Protein AF-A0A258LK63-F1 (afdb_monomer)

Secondary structure (DSSP, 8-state):
-HHHHHHHHHHHHHHHHHHHHHHHHHHHHHHTTS-HHHHHHHHHHHHHHHHHHHHHHHHHHTT-

Radius of gyration: 14.72 Å; Cα contacts (8 Å, |Δi|>4): 45; chains: 1; bounding box: 31×14×42 Å

Structure (mmCIF, N/CA/C/O backbone):
data_AF-A0A258LK63-F1
#
_entry.id   AF-A0A258LK63-F1
#
loop_
_atom_site.group_PDB
_atom_site.id
_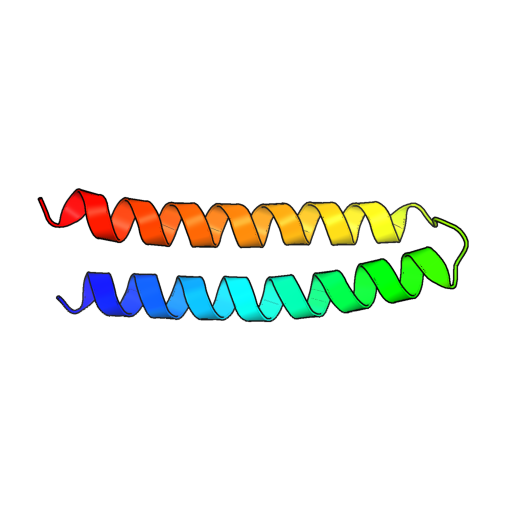atom_site.type_symbol
_atom_site.label_atom_id
_atom_site.label_alt_id
_atom_site.label_comp_id
_atom_site.label_asym_id
_atom_site.label_entity_id
_atom_site.label_seq_id
_atom_site.pdbx_PDB_ins_code
_atom_site.Cartn_x
_atom_site.Cartn_y
_atom_site.Cartn_z
_atom_site.occupancy
_atom_site.B_iso_or_equiv
_atom_site.auth_seq_id
_atom_site.auth_comp_id
_atom_site.auth_asym_id
_atom_site.auth_atom_id
_atom_site.pdbx_PDB_model_num
ATOM 1 N N . MET A 1 1 ? -17.751 -1.807 19.489 1.00 62.62 1 MET A N 1
ATOM 2 C CA . MET A 1 1 ? -16.750 -2.851 19.146 1.00 62.62 1 MET A CA 1
ATOM 3 C C . MET A 1 1 ? -16.799 -3.259 17.673 1.00 62.62 1 MET A C 1
ATOM 5 O O . MET A 1 1 ? -15.762 -3.184 17.030 1.00 62.62 1 MET A O 1
ATOM 9 N N . VAL A 1 2 ? -17.970 -3.599 17.114 1.00 70.00 2 VAL A N 1
ATOM 10 C CA . VAL A 1 2 ? -18.138 -3.981 15.688 1.00 70.00 2 VAL A CA 1
ATOM 11 C C . VAL A 1 2 ? -17.562 -2.949 14.706 1.00 70.00 2 VAL A C 1
ATOM 13 O O . VAL A 1 2 ? -16.805 -3.312 13.813 1.00 70.00 2 VAL A O 1
ATOM 16 N N . VAL A 1 3 ? -17.824 -1.656 14.924 1.00 71.94 3 VAL A N 1
ATOM 17 C CA . VAL A 1 3 ? -17.309 -0.563 14.071 1.00 71.94 3 VAL A CA 1
ATOM 18 C C . VAL A 1 3 ? -15.775 -0.512 14.047 1.00 71.94 3 VAL A C 1
ATOM 20 O O . VAL A 1 3 ? -15.175 -0.280 13.003 1.00 71.94 3 VAL A O 1
ATOM 23 N N . ARG A 1 4 ? -15.120 -0.798 15.181 1.00 67.69 4 ARG A N 1
ATOM 24 C CA . ARG A 1 4 ? -13.653 -0.782 15.296 1.00 67.69 4 ARG A CA 1
ATOM 25 C C . ARG A 1 4 ? -13.017 -1.933 14.515 1.00 67.69 4 ARG A C 1
ATOM 27 O O . ARG A 1 4 ? -12.027 -1.733 13.825 1.00 67.69 4 ARG A O 1
ATOM 34 N N . ILE A 1 5 ? -13.625 -3.117 14.591 1.00 75.44 5 ILE A N 1
ATOM 35 C CA . ILE A 1 5 ? -13.189 -4.312 13.854 1.00 75.44 5 ILE A CA 1
ATOM 36 C C . ILE A 1 5 ? -13.383 -4.110 12.345 1.00 75.44 5 ILE A C 1
ATOM 38 O O . ILE A 1 5 ? -12.482 -4.422 11.572 1.00 75.44 5 ILE A O 1
ATOM 42 N N . ALA A 1 6 ? -14.509 -3.521 11.930 1.00 72.19 6 ALA A N 1
ATOM 43 C CA . ALA A 1 6 ? -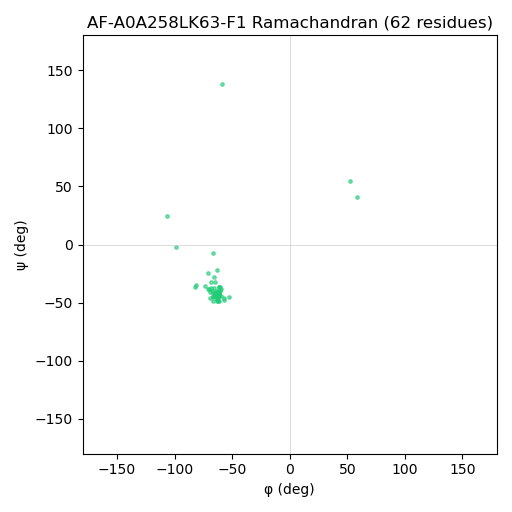14.761 -3.194 10.529 1.00 72.19 6 ALA A CA 1
ATOM 44 C C . ALA A 1 6 ? -13.727 -2.196 9.973 1.00 72.19 6 ALA A C 1
ATOM 46 O O . ALA A 1 6 ? -13.173 -2.423 8.900 1.00 72.19 6 ALA A O 1
ATOM 47 N N . LEU A 1 7 ? -13.398 -1.139 10.725 1.00 74.94 7 LEU A N 1
ATOM 48 C CA . LEU A 1 7 ? -12.366 -0.165 10.342 1.00 74.94 7 LEU A CA 1
ATOM 49 C C . LEU A 1 7 ? -10.972 -0.800 10.233 1.00 74.94 7 LEU A C 1
ATOM 51 O O . LEU A 1 7 ? -10.252 -0.525 9.276 1.00 74.94 7 LEU A O 1
ATOM 55 N N . MET A 1 8 ? -10.605 -1.685 11.165 1.00 74.31 8 MET A N 1
ATOM 56 C CA . MET A 1 8 ? -9.336 -2.421 11.112 1.00 74.31 8 MET A CA 1
ATOM 57 C C . MET A 1 8 ? -9.258 -3.358 9.900 1.00 74.31 8 MET A C 1
ATOM 59 O O . MET A 1 8 ? -8.218 -3.434 9.249 1.00 74.31 8 MET A O 1
ATOM 63 N N . PHE A 1 9 ? -10.357 -4.034 9.562 1.00 78.31 9 PHE A N 1
ATOM 64 C CA . PHE A 1 9 ? -10.423 -4.919 8.400 1.00 78.31 9 PHE A CA 1
ATOM 65 C C . PHE A 1 9 ? -10.290 -4.147 7.079 1.00 78.31 9 PHE A C 1
ATOM 67 O O . PHE A 1 9 ? -9.514 -4.532 6.206 1.00 78.31 9 PHE A O 1
ATOM 74 N N . VAL A 1 10 ? -10.984 -3.012 6.954 1.00 78.50 10 VAL A N 1
ATOM 75 C CA . VAL A 1 10 ? -10.871 -2.124 5.785 1.00 78.50 10 VAL A CA 1
ATOM 76 C C . VAL A 1 10 ? -9.458 -1.551 5.665 1.00 78.50 10 VAL A C 1
ATOM 78 O O . VAL A 1 10 ? -8.900 -1.534 4.569 1.00 78.50 10 VAL A O 1
ATOM 81 N N . ALA A 1 11 ? -8.843 -1.148 6.781 1.00 74.69 11 ALA A N 1
ATOM 82 C CA . ALA A 1 11 ? -7.464 -0.669 6.792 1.00 74.69 11 ALA A CA 1
ATOM 83 C C . ALA A 1 11 ? -6.477 -1.754 6.330 1.00 74.69 11 ALA A C 1
ATOM 85 O O . ALA A 1 11 ? -5.596 -1.465 5.524 1.00 74.69 11 ALA A O 1
ATOM 86 N N . ALA A 1 12 ? -6.651 -3.004 6.775 1.00 76.06 12 ALA A N 1
ATOM 87 C CA . ALA A 1 12 ? -5.821 -4.129 6.347 1.00 76.06 12 ALA A CA 1
ATOM 88 C C . ALA A 1 12 ? -5.961 -4.418 4.843 1.00 76.06 12 ALA A C 1
ATOM 90 O O . ALA A 1 12 ? -4.956 -4.629 4.164 1.00 76.06 12 ALA A O 1
ATOM 91 N N . LEU A 1 13 ? -7.184 -4.363 4.302 1.00 78.12 13 LEU A N 1
ATOM 92 C CA . LEU A 1 13 ? -7.427 -4.510 2.863 1.00 78.12 13 LEU A CA 1
ATOM 93 C C . LEU A 1 13 ? -6.748 -3.402 2.051 1.00 78.12 13 LEU A C 1
ATOM 95 O O . LEU A 1 13 ? -6.074 -3.692 1.064 1.00 78.12 13 LEU A O 1
ATOM 99 N N . PHE A 1 14 ? -6.873 -2.147 2.489 1.00 76.44 14 PHE A N 1
ATOM 100 C CA . PHE A 1 14 ? -6.215 -1.003 1.853 1.00 76.44 14 PHE A CA 1
ATOM 101 C C . PHE A 1 14 ? -4.686 -1.127 1.877 1.00 76.44 14 PHE A C 1
ATOM 103 O O . PHE A 1 14 ? -4.031 -0.851 0.8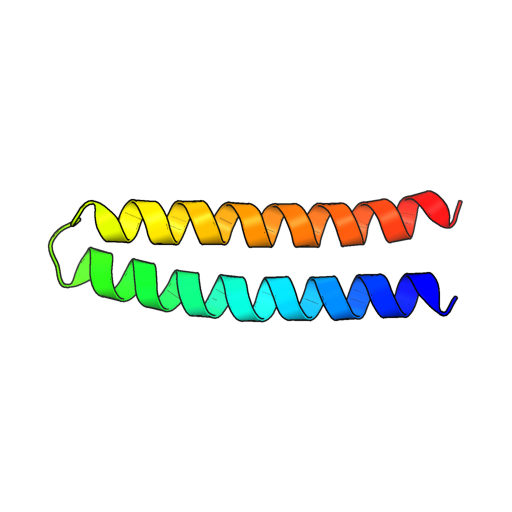74 1.00 76.44 14 PHE A O 1
ATOM 110 N N . LEU A 1 15 ? -4.115 -1.596 2.990 1.00 73.31 15 LEU A N 1
ATOM 111 C CA . LEU A 1 15 ? -2.677 -1.843 3.129 1.00 73.31 15 LEU A CA 1
ATOM 112 C C . LEU A 1 15 ? -2.189 -2.961 2.201 1.00 73.31 15 LEU A C 1
ATOM 114 O O . LEU A 1 15 ? -1.135 -2.834 1.576 1.00 73.31 15 LEU A O 1
ATOM 118 N N . CYS A 1 16 ? -2.956 -4.044 2.090 1.00 78.12 16 CYS A N 1
ATOM 119 C CA . CYS A 1 16 ? -2.606 -5.190 1.256 1.00 78.12 16 CYS A CA 1
ATOM 120 C C . CYS A 1 16 ? -2.676 -4.828 -0.237 1.00 78.12 16 CYS A C 1
ATOM 122 O O . CYS A 1 16 ? -1.728 -5.060 -0.982 1.00 78.12 16 CYS A O 1
ATOM 124 N N . LEU A 1 17 ? -3.745 -4.149 -0.662 1.00 77.62 17 LEU A N 1
ATOM 125 C CA . LEU A 1 17 ? -3.871 -3.645 -2.033 1.00 77.62 17 LEU A CA 1
ATOM 126 C C . LEU A 1 17 ? -2.786 -2.612 -2.355 1.00 77.62 17 LEU A C 1
ATOM 128 O O . LEU A 1 17 ? -2.115 -2.721 -3.380 1.00 77.62 17 LEU A O 1
ATOM 132 N N . GLY A 1 18 ? -2.566 -1.646 -1.460 1.00 72.19 18 GLY A N 1
ATOM 133 C CA . GLY A 1 18 ? -1.537 -0.624 -1.623 1.00 72.19 18 GLY A CA 1
ATOM 134 C C . GLY A 1 18 ? -0.140 -1.222 -1.792 1.00 72.19 18 GLY A C 1
ATOM 135 O O . GLY A 1 18 ? 0.580 -0.848 -2.710 1.00 72.19 18 GLY A O 1
ATOM 136 N N . SER A 1 19 ? 0.236 -2.199 -0.965 1.00 73.19 19 SER A N 1
ATOM 137 C CA . SER A 1 19 ? 1.560 -2.834 -1.044 1.00 73.19 19 SER A CA 1
ATOM 138 C C . SER A 1 19 ? 1.775 -3.636 -2.334 1.00 73.19 19 SER A C 1
ATOM 140 O O . SER A 1 19 ? 2.859 -3.558 -2.916 1.00 73.19 19 SER A O 1
ATOM 142 N N . VAL A 1 20 ? 0.746 -4.321 -2.848 1.00 77.12 20 VAL A N 1
ATOM 143 C CA . VAL A 1 20 ? 0.807 -5.001 -4.157 1.00 77.12 20 VAL A CA 1
ATOM 144 C C . VAL A 1 20 ? 1.025 -3.996 -5.291 1.00 77.12 20 VAL A C 1
ATOM 146 O O . VAL A 1 20 ? 1.929 -4.170 -6.110 1.00 77.12 20 VAL A O 1
ATOM 149 N N . PHE A 1 21 ? 0.251 -2.910 -5.318 1.00 75.38 21 PHE A N 1
ATOM 150 C CA . PHE A 1 21 ? 0.418 -1.863 -6.327 1.00 75.38 21 PHE A CA 1
ATOM 151 C C . PHE A 1 21 ? 1.766 -1.136 -6.205 1.00 75.38 21 PHE A C 1
ATOM 153 O O . PHE A 1 21 ? 2.340 -0.764 -7.230 1.00 75.38 21 PHE A O 1
ATOM 160 N N . LEU A 1 22 ? 2.316 -0.995 -4.990 1.00 72.62 22 LEU A N 1
ATOM 161 C CA . LEU A 1 22 ? 3.662 -0.454 -4.781 1.00 72.62 22 LEU A CA 1
ATOM 162 C C . LEU A 1 22 ? 4.709 -1.340 -5.459 1.00 72.62 22 LEU A C 1
ATOM 164 O O . LEU A 1 22 ? 5.550 -0.841 -6.199 1.00 72.62 22 LEU A O 1
ATOM 168 N N . GLY A 1 23 ? 4.635 -2.656 -5.232 1.00 71.88 23 GLY A N 1
ATOM 169 C CA . GLY A 1 23 ? 5.558 -3.625 -5.819 1.00 71.88 23 GLY A CA 1
ATOM 170 C C . GLY A 1 23 ? 5.517 -3.609 -7.346 1.00 71.88 23 GLY A C 1
ATOM 171 O O . GLY A 1 23 ? 6.563 -3.553 -7.989 1.00 71.88 23 GLY A O 1
ATOM 172 N N . ILE A 1 24 ? 4.315 -3.564 -7.929 1.00 77.00 24 ILE A N 1
ATOM 173 C CA . ILE A 1 24 ? 4.120 -3.470 -9.385 1.00 77.00 24 ILE A CA 1
ATOM 174 C C . ILE A 1 24 ? 4.665 -2.144 -9.936 1.00 77.00 24 ILE A C 1
ATOM 176 O O . ILE A 1 24 ? 5.306 -2.133 -10.989 1.00 77.00 24 ILE A O 1
ATOM 180 N N . GLY A 1 25 ? 4.425 -1.033 -9.234 1.00 70.19 25 GLY A N 1
ATOM 181 C CA . GLY 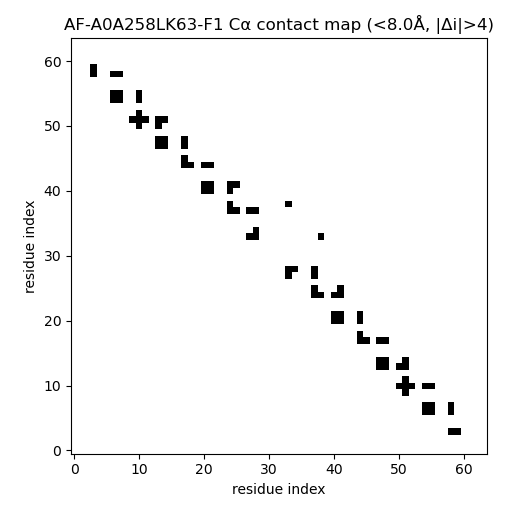A 1 25 ? 4.912 0.292 -9.613 1.00 70.19 25 GLY A CA 1
ATOM 182 C C . GLY A 1 25 ? 6.437 0.391 -9.572 1.00 70.19 25 GLY A C 1
ATOM 183 O O . GLY A 1 25 ? 7.037 0.878 -10.525 1.00 70.19 25 GLY A O 1
ATOM 184 N N . VAL A 1 26 ? 7.074 -0.129 -8.518 1.00 71.56 26 VAL A N 1
ATOM 185 C CA . VAL A 1 26 ? 8.540 -0.162 -8.372 1.00 71.56 26 VAL A CA 1
ATOM 186 C C . VAL A 1 26 ? 9.174 -1.080 -9.415 1.00 71.56 26 VAL A C 1
ATOM 188 O O . VAL A 1 26 ? 10.131 -0.678 -10.072 1.00 71.56 26 VAL A O 1
ATOM 191 N N . TYR A 1 27 ? 8.620 -2.279 -9.620 1.00 71.50 27 TYR A N 1
ATOM 192 C CA . TYR A 1 27 ? 9.097 -3.214 -10.641 1.00 71.50 27 TYR A CA 1
ATOM 193 C C . TYR A 1 27 ? 9.063 -2.583 -12.039 1.00 71.50 27 TYR A C 1
ATOM 195 O O . TYR A 1 27 ? 10.064 -2.605 -12.753 1.00 71.50 27 TYR A O 1
ATOM 203 N N . ASN A 1 28 ? 7.949 -1.939 -12.404 1.00 67.88 28 ASN A N 1
ATOM 204 C CA . ASN A 1 28 ? 7.838 -1.237 -13.682 1.00 67.88 28 ASN A CA 1
ATOM 205 C C . ASN A 1 28 ? 8.721 0.010 -13.770 1.00 67.88 28 ASN A C 1
ATOM 207 O O . ASN A 1 28 ? 9.286 0.264 -14.827 1.00 67.88 28 ASN A O 1
ATOM 211 N N . ALA A 1 29 ? 8.878 0.780 -12.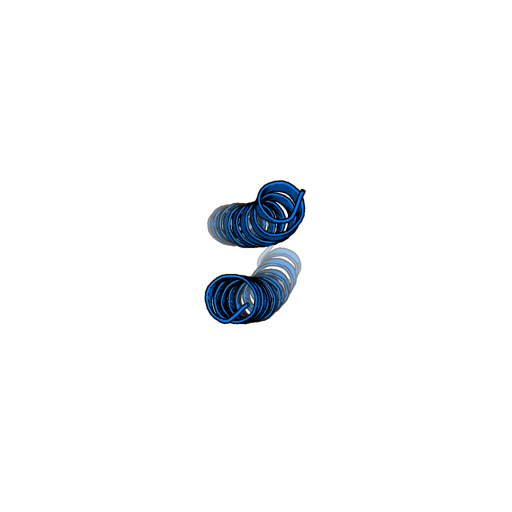692 1.00 66.81 29 ALA A N 1
ATOM 212 C CA . ALA A 1 29 ? 9.759 1.946 -12.687 1.00 66.81 29 ALA A CA 1
ATOM 213 C C . ALA A 1 29 ? 11.224 1.555 -12.945 1.00 66.81 29 ALA A C 1
ATOM 215 O O . ALA A 1 29 ? 11.907 2.245 -13.705 1.00 66.81 29 ALA A O 1
ATOM 216 N N . LEU A 1 30 ? 11.679 0.441 -12.354 1.00 70.19 30 LEU A N 1
ATOM 217 C CA . LEU A 1 30 ? 13.025 -0.099 -12.561 1.00 70.19 30 LEU A CA 1
ATOM 218 C C . LEU A 1 30 ? 13.213 -0.684 -13.969 1.00 70.19 30 LEU A C 1
ATOM 220 O O . LEU A 1 30 ? 14.285 -0.522 -14.545 1.00 70.19 30 LEU A O 1
ATOM 224 N N . LEU A 1 31 ? 12.197 -1.350 -14.529 1.00 71.62 31 LEU A N 1
ATOM 225 C CA . LEU A 1 31 ? 12.282 -1.976 -15.856 1.00 71.62 31 LEU A CA 1
ATOM 226 C C . LEU A 1 31 ? 12.068 -1.010 -17.026 1.00 71.62 31 LEU A C 1
ATOM 228 O O . LEU A 1 31 ? 12.695 -1.184 -18.067 1.00 71.62 31 LEU A O 1
ATOM 232 N N . LEU A 1 32 ? 11.197 -0.006 -16.882 1.00 65.88 32 LEU A N 1
ATOM 233 C CA . LEU A 1 32 ? 10.790 0.902 -17.966 1.00 65.88 32 LEU A CA 1
ATOM 234 C C . LEU A 1 32 ? 11.390 2.310 -17.865 1.00 65.88 32 LEU A C 1
ATOM 236 O O . LEU A 1 32 ? 10.818 3.254 -18.406 1.00 65.88 32 LEU A O 1
ATOM 240 N N . ALA A 1 33 ? 12.532 2.470 -17.193 1.00 63.78 33 ALA A N 1
ATOM 241 C CA . ALA A 1 33 ? 13.272 3.735 -17.157 1.00 63.78 33 ALA A CA 1
ATOM 242 C C . ALA A 1 33 ? 12.409 4.946 -16.735 1.00 63.78 33 ALA A C 1
ATOM 244 O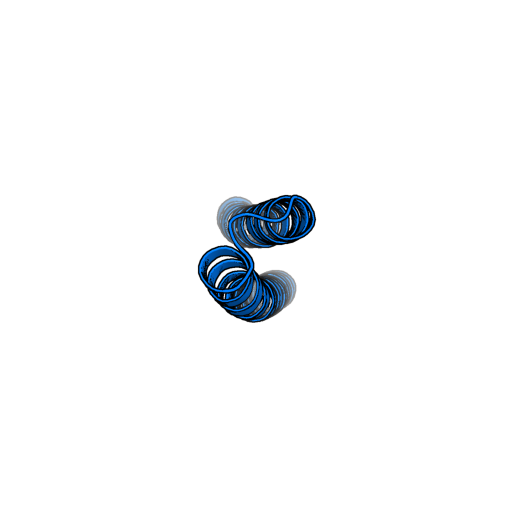 O . ALA A 1 33 ? 12.340 5.950 -17.440 1.00 63.78 33 ALA A O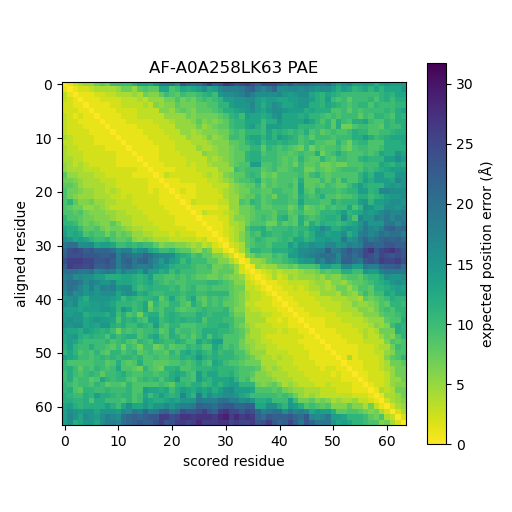 1
ATOM 245 N N . PHE A 1 34 ? 11.751 4.861 -15.572 1.00 60.72 34 PHE A N 1
ATOM 246 C CA . PHE A 1 34 ? 10.995 5.982 -14.984 1.00 60.72 34 PHE A CA 1
ATOM 247 C C . PHE A 1 34 ? 9.870 6.547 -15.867 1.00 60.72 34 PHE A C 1
ATOM 249 O O . PHE A 1 34 ? 9.637 7.756 -15.923 1.00 60.72 34 PHE A O 1
ATOM 256 N N . ALA A 1 35 ? 9.121 5.672 -16.533 1.00 64.25 35 ALA A N 1
ATOM 257 C CA . ALA A 1 35 ? 7.941 6.096 -17.267 1.00 64.25 35 ALA A CA 1
ATOM 258 C C . ALA A 1 35 ? 6.902 6.784 -16.339 1.00 64.25 35 ALA A C 1
ATOM 260 O O . ALA A 1 35 ? 6.633 6.305 -15.232 1.00 64.25 35 ALA A O 1
ATOM 261 N N . PRO A 1 36 ? 6.266 7.885 -16.782 1.00 63.59 36 PRO A N 1
ATOM 262 C CA . PRO A 1 36 ? 5.450 8.763 -15.930 1.00 63.59 36 PRO A CA 1
ATOM 263 C C . PRO A 1 36 ? 4.208 8.085 -15.329 1.00 63.59 36 PRO A C 1
ATOM 265 O O . PRO A 1 36 ? 3.701 8.507 -14.290 1.00 63.59 36 PRO A O 1
ATOM 268 N N . TRP A 1 37 ? 3.735 6.994 -15.929 1.00 67.50 37 TRP A N 1
ATOM 269 C CA . TRP A 1 37 ? 2.619 6.207 -15.404 1.00 67.50 37 TRP A CA 1
ATOM 270 C C . TRP A 1 37 ? 2.983 5.416 -14.133 1.00 67.50 37 TRP A C 1
ATOM 272 O O . TRP A 1 37 ? 2.111 5.164 -13.302 1.00 67.50 37 TRP A O 1
ATOM 282 N N . ALA A 1 38 ? 4.264 5.093 -13.917 1.00 63.38 38 ALA A N 1
ATOM 283 C CA . ALA A 1 38 ? 4.726 4.479 -12.671 1.00 63.38 38 ALA A CA 1
ATOM 284 C C . ALA A 1 38 ? 4.641 5.460 -11.483 1.00 63.38 38 ALA A C 1
ATOM 286 O O . ALA A 1 38 ? 4.331 5.056 -10.361 1.00 63.38 38 ALA A O 1
ATOM 287 N N . ALA A 1 39 ? 4.830 6.762 -11.731 1.00 63.56 39 ALA A N 1
ATOM 288 C CA . ALA A 1 39 ? 4.651 7.804 -10.719 1.00 63.56 39 ALA A CA 1
ATOM 289 C C . ALA A 1 39 ? 3.178 7.947 -10.301 1.00 63.56 39 ALA A C 1
ATOM 291 O O . ALA A 1 39 ? 2.883 8.071 -9.111 1.00 63.56 39 ALA A O 1
ATOM 292 N N . ALA A 1 40 ? 2.240 7.853 -11.249 1.00 67.50 40 ALA A N 1
ATOM 293 C CA . ALA A 1 40 ? 0.806 7.842 -10.948 1.00 67.50 40 ALA A CA 1
ATOM 294 C C . ALA A 1 40 ? 0.418 6.652 -10.048 1.00 67.50 40 ALA A C 1
ATOM 296 O O . ALA A 1 40 ? -0.331 6.819 -9.086 1.00 67.50 40 ALA A O 1
ATOM 297 N N . LEU A 1 41 ? 0.997 5.474 -10.301 1.00 66.56 41 LEU A N 1
ATOM 298 C CA . LEU A 1 41 ? 0.830 4.279 -9.469 1.00 66.56 41 LEU A CA 1
ATOM 299 C C . LEU A 1 41 ? 1.354 4.479 -8.042 1.00 66.56 41 LEU A C 1
ATOM 301 O O . LEU A 1 41 ? 0.632 4.218 -7.083 1.00 66.56 41 LEU A O 1
ATOM 305 N N . LEU A 1 42 ? 2.573 4.999 -7.887 1.00 66.69 42 LEU A N 1
ATOM 306 C CA . LEU A 1 42 ? 3.153 5.285 -6.569 1.00 66.69 42 LEU A CA 1
ATOM 307 C C . LEU A 1 42 ? 2.334 6.318 -5.779 1.00 66.69 42 LEU A C 1
ATOM 309 O O . LEU A 1 42 ? 2.166 6.177 -4.568 1.00 66.69 42 LEU A O 1
ATOM 313 N N . THR A 1 43 ? 1.781 7.320 -6.465 1.00 70.88 43 THR A N 1
ATOM 314 C CA . THR A 1 43 ? 0.946 8.364 -5.848 1.00 70.88 43 THR A CA 1
ATOM 315 C C . THR A 1 43 ? -0.419 7.819 -5.416 1.00 70.88 43 THR A C 1
ATOM 317 O O . THR A 1 43 ? -0.923 8.165 -4.349 1.00 70.88 43 THR A O 1
ATOM 320 N N . ALA A 1 44 ? -1.015 6.919 -6.203 1.00 69.12 44 ALA A N 1
ATOM 321 C CA . ALA A 1 44 ? -2.245 6.236 -5.813 1.00 69.12 44 ALA A CA 1
ATOM 322 C C . ALA A 1 44 ? -2.014 5.347 -4.581 1.00 69.12 44 ALA A C 1
ATOM 324 O O . ALA A 1 44 ? -2.801 5.365 -3.639 1.00 69.12 44 ALA A O 1
ATOM 325 N N . VAL A 1 45 ? -0.899 4.617 -4.538 1.00 70.56 45 VAL A N 1
ATOM 326 C CA . VAL A 1 45 ? -0.569 3.748 -3.405 1.00 70.56 45 VAL A CA 1
ATOM 327 C C . VAL A 1 45 ? -0.372 4.528 -2.112 1.00 70.56 45 VAL A C 1
ATOM 329 O O . VAL A 1 45 ? -0.901 4.131 -1.073 1.00 70.56 45 VAL A O 1
ATOM 332 N N . S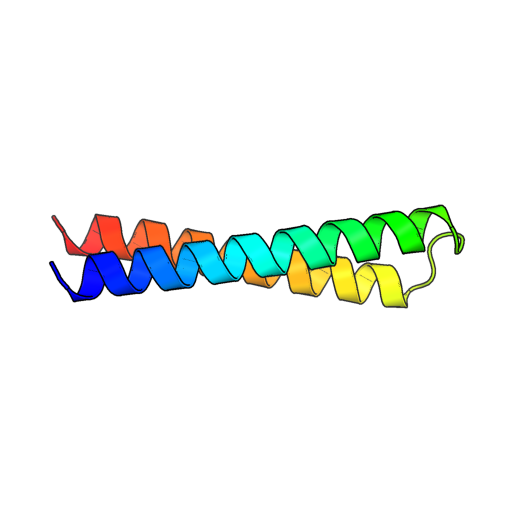ER A 1 46 ? 0.367 5.637 -2.154 1.00 71.69 46 SER A N 1
ATOM 333 C CA . SER A 1 46 ? 0.576 6.456 -0.960 1.00 71.69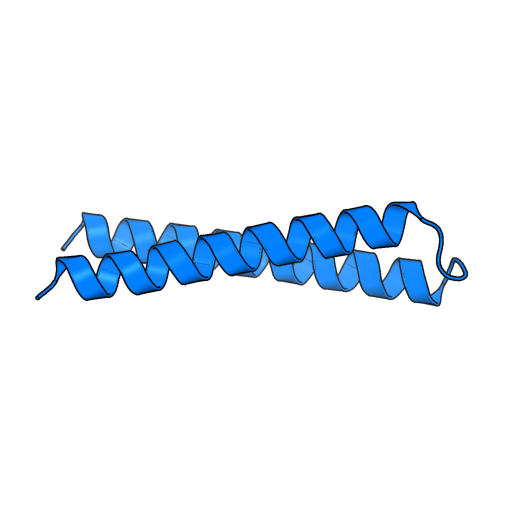 46 SER A CA 1
ATOM 334 C C . SER A 1 46 ? -0.750 7.000 -0.419 1.00 71.69 46 SER A C 1
ATOM 336 O O . SER A 1 46 ? -0.956 6.981 0.794 1.00 71.69 46 SER A O 1
ATOM 338 N N . ALA A 1 47 ? -1.699 7.364 -1.290 1.00 69.50 47 ALA A N 1
ATOM 339 C CA . ALA A 1 47 ? -3.047 7.759 -0.884 1.00 69.50 47 ALA A CA 1
ATOM 340 C C . ALA A 1 47 ? -3.819 6.620 -0.185 1.00 69.50 47 ALA A C 1
ATOM 342 O O . ALA A 1 47 ? -4.439 6.853 0.854 1.00 69.50 47 ALA A O 1
ATOM 343 N N . PHE A 1 48 ? -3.737 5.383 -0.692 1.00 72.25 48 PHE A N 1
ATOM 344 C CA . PHE A 1 48 ? -4.346 4.209 -0.047 1.00 72.25 48 PHE A CA 1
ATOM 345 C C . PHE A 1 48 ? -3.735 3.932 1.340 1.00 72.25 48 PHE A C 1
ATOM 347 O O . PHE A 1 48 ? -4.460 3.689 2.307 1.00 72.25 48 PHE A O 1
ATOM 354 N N . VAL A 1 49 ? -2.410 4.024 1.472 1.00 71.69 49 VAL A N 1
ATOM 355 C CA . VAL A 1 49 ? -1.714 3.823 2.755 1.00 71.69 49 VAL A CA 1
ATOM 356 C C . VAL A 1 49 ? -2.099 4.900 3.774 1.00 71.69 49 VAL A C 1
ATOM 358 O O . VAL A 1 49 ? -2.405 4.577 4.923 1.00 71.69 49 VAL A O 1
ATOM 361 N N . VAL A 1 50 ? -2.146 6.169 3.360 1.00 76.12 50 VAL A N 1
ATOM 362 C CA . VAL A 1 50 ? -2.550 7.288 4.227 1.00 76.12 50 VAL A CA 1
ATOM 363 C C . VAL A 1 50 ? -4.009 7.143 4.666 1.00 76.12 50 VAL A C 1
ATOM 365 O O . VAL A 1 50 ? -4.304 7.318 5.847 1.00 76.12 50 VAL A O 1
ATOM 368 N N . ALA A 1 51 ? -4.914 6.758 3.762 1.00 72.81 51 ALA A N 1
ATOM 369 C CA . ALA A 1 51 ? -6.315 6.508 4.099 1.00 72.81 51 ALA A CA 1
ATOM 370 C C . ALA A 1 51 ? -6.469 5.369 5.126 1.00 72.81 51 ALA A C 1
ATOM 372 O O . ALA A 1 51 ? -7.206 5.514 6.103 1.00 72.81 51 ALA A O 1
ATOM 373 N N . GLY A 1 52 ? -5.729 4.266 4.955 1.00 68.25 52 GLY A N 1
ATOM 374 C CA . GLY A 1 52 ? -5.700 3.158 5.915 1.00 68.25 52 GLY A CA 1
ATOM 375 C C . GLY A 1 52 ? -5.170 3.576 7.292 1.00 68.25 52 GLY A C 1
ATOM 376 O O . GLY A 1 52 ? -5.765 3.226 8.312 1.00 68.25 52 GLY A O 1
ATOM 377 N N . LEU A 1 53 ? -4.103 4.381 7.334 1.00 71.38 53 LEU A N 1
ATOM 378 C CA . LEU A 1 53 ? -3.548 4.937 8.575 1.00 71.38 53 LEU A CA 1
ATOM 379 C C . LEU A 1 53 ? -4.539 5.862 9.288 1.00 71.38 53 LEU A C 1
ATOM 381 O O . LEU A 1 53 ? -4.726 5.738 10.498 1.00 71.38 53 LEU A O 1
ATOM 385 N N . PHE A 1 54 ? -5.216 6.748 8.554 1.00 77.31 54 PHE A N 1
ATOM 386 C CA . PHE A 1 54 ? -6.242 7.627 9.120 1.00 77.31 54 PHE A CA 1
ATOM 387 C C . PHE A 1 54 ? -7.426 6.844 9.687 1.00 77.31 54 PHE A C 1
ATOM 389 O O . PHE A 1 54 ? -7.890 7.156 10.784 1.00 77.31 54 PHE A O 1
ATOM 396 N N . ALA A 1 55 ? -7.888 5.802 8.991 1.00 73.50 55 ALA A N 1
ATOM 397 C CA . ALA A 1 55 ? -8.946 4.926 9.490 1.00 73.50 55 ALA A CA 1
ATOM 398 C C . ALA A 1 55 ? -8.526 4.212 10.787 1.00 73.50 55 ALA A C 1
ATOM 400 O O . ALA A 1 55 ? -9.311 4.124 11.735 1.00 73.50 55 ALA A O 1
ATOM 401 N N . LEU A 1 56 ? -7.271 3.759 10.865 1.00 72.38 56 LEU A N 1
ATOM 402 C CA . LEU A 1 56 ? -6.724 3.098 12.046 1.00 72.38 56 LEU A CA 1
ATOM 403 C C . LEU A 1 56 ? -6.627 4.064 13.237 1.00 72.38 56 LEU A C 1
ATOM 405 O O . LEU A 1 56 ? -7.124 3.757 14.322 1.00 72.38 56 LEU A O 1
ATOM 409 N N . VAL A 1 57 ? -6.070 5.260 13.028 1.00 76.25 57 VAL A N 1
ATOM 410 C CA . VAL A 1 57 ? -5.957 6.306 14.059 1.00 76.25 57 VAL A CA 1
ATOM 411 C C . VAL A 1 57 ? -7.339 6.779 14.518 1.00 76.25 57 VAL A C 1
ATOM 413 O O . VAL A 1 57 ? -7.598 6.814 15.720 1.00 76.25 57 VAL A O 1
ATOM 416 N N . GLY A 1 58 ? -8.263 7.057 13.595 1.00 70.81 58 GLY A N 1
ATOM 417 C CA . GLY A 1 58 ? -9.635 7.459 13.921 1.00 70.81 58 GLY A CA 1
ATOM 418 C C . GLY A 1 58 ? -10.379 6.404 14.745 1.00 70.81 58 GLY A C 1
ATOM 419 O O . GLY A 1 58 ? -11.064 6.734 15.714 1.00 70.81 58 GLY A O 1
ATOM 420 N N . SER A 1 59 ? -10.169 5.120 14.437 1.00 66.69 59 SER A N 1
ATOM 421 C CA . SER A 1 59 ? -10.750 4.012 15.205 1.00 66.69 59 SER A CA 1
ATOM 422 C C . SER A 1 59 ? -10.221 3.919 16.647 1.00 66.69 59 SER A C 1
ATOM 424 O O . SER A 1 59 ? -10.936 3.450 17.536 1.00 66.69 59 SER A O 1
ATOM 426 N N . HIS A 1 60 ? -8.990 4.384 16.894 1.00 67.00 60 HIS A N 1
ATOM 427 C CA . HIS A 1 60 ? -8.378 4.442 18.223 1.00 67.00 60 HIS A CA 1
ATOM 428 C C . HIS A 1 60 ? -8.808 5.678 19.025 1.00 67.00 60 HIS A C 1
ATOM 430 O O . HIS A 1 60 ? -9.004 5.568 20.235 1.00 67.00 60 HIS A O 1
ATOM 436 N N . TRP A 1 61 ? -8.987 6.829 18.372 1.00 63.62 61 TRP A N 1
ATOM 437 C CA . TRP A 1 61 ? -9.423 8.070 19.024 1.00 63.62 61 TRP A CA 1
ATOM 438 C C . TRP A 1 61 ? -10.904 8.058 19.407 1.00 63.62 61 TRP A C 1
ATOM 440 O O . TRP A 1 61 ? -11.239 8.523 20.486 1.00 63.62 61 TRP A O 1
ATOM 450 N N . SER A 1 62 ? -11.776 7.440 18.603 1.00 55.75 62 SER A N 1
ATOM 451 C CA . SER A 1 62 ? -13.202 7.274 18.944 1.00 55.75 62 SER A CA 1
ATOM 452 C C . SER A 1 62 ? -13.453 6.342 20.145 1.00 55.75 62 SER A C 1
ATOM 454 O O . SER A 1 62 ? -14.598 6.174 20.558 1.00 55.75 62 SER A O 1
ATOM 456 N N . SER A 1 63 ? -12.417 5.671 20.659 1.00 50.53 63 SER A N 1
ATOM 457 C CA . SER A 1 63 ? -12.508 4.719 21.770 1.00 50.53 63 SER A CA 1
ATOM 458 C C . SER A 1 63 ? -12.107 5.315 23.130 1.00 50.53 63 SER A C 1
ATOM 460 O O . SER A 1 63 ? -12.153 4.573 24.112 1.00 50.53 63 SER A O 1
ATOM 462 N N . ARG A 1 64 ? -11.676 6.583 23.187 1.00 48.25 64 ARG A N 1
ATOM 463 C CA . ARG A 1 64 ? -11.478 7.351 24.428 1.00 48.25 64 ARG A CA 1
ATOM 464 C C . ARG A 1 64 ? -12.656 8.290 24.636 1.00 48.25 64 ARG A C 1
ATOM 466 O O . ARG A 1 64 ? -13.003 8.487 25.816 1.00 48.25 64 ARG A O 1
#

Foldseek 3Di:
DVLLVVLLVQLVVLLVVLVVLLVVLVVCCVVVVNDVVSVVSNVVSVVSNVSSVCSNVVSVVVVD

Mean predicted aligned error: 9.06 Å

pLDDT: mean 70.14, std 6.1, range [48.25, 78.5]

Solvent-accessible surface area (backbone atoms only — not comparable to full-atom values): 3298 Å² total; per-residue (Å²): 111,70,68,48,54,52,37,48,53,53,21,51,50,32,42,54,54,22,52,52,45,37,53,54,19,51,54,45,28,71,73,54,75,65,44,72,68,31,55,55,38,44,55,51,23,53,50,34,41,52,52,20,50,49,42,45,51,51,49,57,59,78,71,113

Sequence (64 aa):
MVVRIALMFVAALFLCLGSVFLGIGVYNALLLAFAPWAAALLTAVSAFVVAGLFALVGSHWSSR